Protein AF-A0A529FUC3-F1 (afdb_monomer_lite)

Secondary structure (DSSP, 8-state):
-EEEEE-TTSTHHHHHHHHHHTT--EEEEE--TT-HHHHHH-TT--S-EEEETTEEE-

Foldseek 3Di:
DKEWEEAVVAPSVVVVVVCVVVVHDYHYHHDYQPDPVLCVQPVNSDDGWMDDPPDIDD

Sequence (58 aa):
MYKAVGSRGSRVSRVLWMLEELGQPYEFVEVKLRSPEAYALNPSGKVPILIDGDLKVT

pLDDT: mean 96.8, std 2.24, range [87.12, 98.56]

Radius of gyration: 10.62 Å; chains: 1; bounding box: 24×14×30 Å

Structure (mmCIF, N/CA/C/O backbone):
data_AF-A0A529FUC3-F1
#
_entry.id   AF-A0A529FUC3-F1
#
loop_
_atom_site.group_PDB
_atom_site.id
_atom_site.type_symbol
_atom_site.label_atom_id
_atom_site.label_alt_id
_atom_site.label_comp_id
_atom_site.label_asym_id
_atom_site.label_entity_id
_atom_site.label_seq_id
_atom_site.pdbx_PDB_ins_code
_atom_site.Cartn_x
_atom_site.Cartn_y
_atom_site.Cartn_z
_atom_site.occupancy
_atom_site.B_iso_or_equiv
_atom_site.auth_seq_id
_atom_site.auth_comp_id
_atom_site.auth_asym_id
_atom_site.auth_atom_id
_atom_site.pdbx_PDB_model_num
ATOM 1 N N . MET A 1 1 ? -10.609 -7.842 4.872 1.00 89.25 1 MET A N 1
ATOM 2 C CA . MET A 1 1 ? -9.252 -7.634 5.433 1.00 89.25 1 MET A CA 1
ATOM 3 C C . MET A 1 1 ? -8.462 -6.879 4.390 1.00 89.25 1 MET A C 1
ATOM 5 O O . MET A 1 1 ? -8.453 -7.322 3.245 1.00 89.25 1 MET A O 1
ATOM 9 N N . TYR A 1 2 ? -7.868 -5.745 4.760 1.00 98.00 2 TYR A N 1
ATOM 10 C CA . TYR A 1 2 ? -7.183 -4.888 3.796 1.00 98.00 2 TYR A CA 1
ATOM 11 C C . TYR A 1 2 ? -5.916 -5.549 3.257 1.00 98.00 2 TYR A C 1
ATOM 13 O O . TYR A 1 2 ? -5.213 -6.248 3.989 1.00 98.00 2 TYR A O 1
ATOM 21 N N . LYS A 1 3 ? -5.585 -5.277 1.993 1.00 98.25 3 LYS A N 1
ATOM 22 C CA . LYS A 1 3 ? -4.248 -5.539 1.449 1.00 98.25 3 LYS A CA 1
ATOM 23 C C . LYS A 1 3 ? -3.61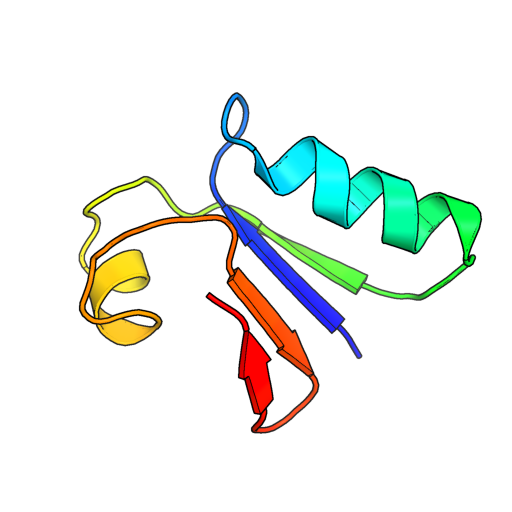8 -4.241 0.982 1.00 98.25 3 LYS A C 1
ATOM 25 O O . LYS A 1 3 ? -4.178 -3.547 0.136 1.00 98.25 3 LYS A O 1
ATOM 30 N N . ALA A 1 4 ? -2.445 -3.932 1.516 1.00 98.00 4 ALA A N 1
ATOM 31 C CA . ALA A 1 4 ? -1.638 -2.799 1.096 1.00 98.00 4 ALA A CA 1
ATOM 32 C C . ALA A 1 4 ? -0.525 -3.308 0.177 1.00 98.00 4 ALA A C 1
ATOM 34 O O . ALA A 1 4 ? 0.399 -3.993 0.613 1.00 98.00 4 ALA A O 1
ATOM 35 N N . VAL A 1 5 ? -0.624 -2.989 -1.111 1.00 98.44 5 VAL A N 1
ATOM 36 C CA . VAL A 1 5 ? 0.282 -3.490 -2.146 1.00 98.44 5 VAL A CA 1
ATOM 37 C C . VAL A 1 5 ? 1.285 -2.407 -2.526 1.00 98.44 5 VAL A C 1
ATOM 39 O O . VAL A 1 5 ? 0.903 -1.291 -2.885 1.00 98.44 5 VAL A O 1
ATOM 42 N N . GLY A 1 6 ? 2.576 -2.724 -2.489 1.00 98.00 6 GLY A N 1
ATOM 43 C CA . GLY A 1 6 ? 3.632 -1.815 -2.935 1.00 98.00 6 GLY A CA 1
ATOM 44 C C . GLY A 1 6 ? 5.024 -2.299 -2.564 1.00 98.00 6 GLY A C 1
ATOM 45 O O . GLY A 1 6 ? 5.178 -3.343 -1.953 1.00 98.00 6 GLY A O 1
ATOM 46 N N . SER A 1 7 ? 6.060 -1.549 -2.929 1.00 96.12 7 SER A N 1
ATOM 47 C CA . SER A 1 7 ? 7.443 -1.903 -2.592 1.00 96.12 7 SER A CA 1
ATOM 48 C C . SER A 1 7 ? 7.957 -1.078 -1.421 1.00 96.12 7 SER A C 1
ATOM 50 O O . SER A 1 7 ? 7.540 0.074 -1.229 1.00 96.12 7 SER A O 1
ATOM 52 N N . ARG A 1 8 ? 8.932 -1.616 -0.682 1.00 88.69 8 ARG A N 1
ATOM 53 C CA . ARG A 1 8 ? 9.726 -0.822 0.267 1.00 88.69 8 ARG A CA 1
ATOM 54 C C . ARG A 1 8 ? 10.322 0.397 -0.457 1.00 88.69 8 ARG A C 1
ATOM 56 O O . ARG A 1 8 ? 10.758 0.295 -1.603 1.00 88.69 8 ARG A O 1
ATOM 63 N N . GLY A 1 9 ? 10.252 1.573 0.169 1.00 87.12 9 GLY A N 1
ATOM 64 C CA . GLY A 1 9 ? 10.661 2.853 -0.434 1.00 87.12 9 GLY A CA 1
ATOM 65 C C . GLY A 1 9 ? 9.631 3.514 -1.366 1.00 87.12 9 GLY A C 1
ATOM 66 O O . GLY A 1 9 ? 9.847 4.641 -1.807 1.00 87.12 9 GLY A O 1
ATOM 67 N N . SER A 1 10 ? 8.496 2.867 -1.654 1.00 93.31 10 SER A N 1
ATOM 68 C CA . SER A 1 10 ? 7.371 3.516 -2.340 1.00 93.31 10 SER A CA 1
ATOM 69 C C . SER A 1 10 ? 6.503 4.324 -1.366 1.00 93.31 10 SER A C 1
ATOM 71 O O . SER A 1 10 ? 6.695 4.304 -0.152 1.00 93.31 10 SER A O 1
ATOM 73 N N . ARG A 1 11 ? 5.477 5.003 -1.893 1.00 96.25 11 ARG A N 1
ATOM 74 C CA . ARG A 1 11 ? 4.498 5.752 -1.083 1.00 96.25 11 ARG A CA 1
ATOM 75 C C . ARG A 1 11 ? 3.536 4.848 -0.289 1.00 96.25 11 ARG A C 1
ATOM 77 O O . ARG A 1 11 ? 2.654 5.380 0.378 1.00 96.25 11 ARG A O 1
ATOM 84 N N . VAL A 1 12 ? 3.703 3.519 -0.335 1.00 97.62 12 VAL A N 1
ATOM 85 C CA . VAL A 1 12 ? 2.895 2.557 0.440 1.00 97.62 12 VAL A CA 1
ATOM 86 C C . VAL A 1 12 ? 3.014 2.763 1.945 1.00 97.62 12 VAL A C 1
ATOM 88 O O . VAL A 1 12 ? 2.037 2.550 2.650 1.00 97.62 12 VAL A O 1
ATOM 91 N N . SER A 1 13 ? 4.141 3.295 2.429 1.00 96.94 13 SER A N 1
ATOM 92 C CA . SER A 1 13 ? 4.336 3.618 3.849 1.00 96.94 13 SER A CA 1
ATOM 93 C C . SER A 1 13 ? 3.243 4.517 4.430 1.00 96.94 13 SER A C 1
ATOM 95 O O . SER A 1 13 ? 2.884 4.354 5.588 1.00 96.94 13 SER A O 1
ATOM 97 N N . ARG A 1 14 ? 2.664 5.423 3.630 1.00 97.56 14 ARG A N 1
ATOM 98 C CA . ARG A 1 14 ? 1.561 6.294 4.071 1.00 97.56 14 ARG A CA 1
ATOM 99 C C . ARG A 1 14 ? 0.264 5.520 4.298 1.00 97.56 14 ARG A C 1
ATOM 101 O O . ARG A 1 14 ? -0.464 5.826 5.230 1.00 97.56 14 ARG A O 1
ATOM 108 N N . VAL A 1 15 ? -0.008 4.525 3.452 1.00 97.81 15 VAL A N 1
ATOM 109 C CA . VAL A 1 15 ? -1.179 3.646 3.591 1.00 97.81 15 VAL A CA 1
ATOM 110 C C . VAL A 1 15 ? -1.009 2.756 4.816 1.00 97.81 15 VAL A C 1
ATOM 112 O O . VAL A 1 15 ? -1.918 2.681 5.632 1.00 97.81 15 VAL A O 1
ATOM 115 N N . LEU A 1 16 ? 0.172 2.146 4.970 1.00 97.81 16 LEU A N 1
ATOM 116 C CA . LEU A 1 16 ? 0.496 1.313 6.129 1.00 97.81 16 LEU A CA 1
ATOM 117 C C . LEU A 1 16 ? 0.340 2.099 7.430 1.00 97.81 16 LEU A C 1
ATOM 119 O O . LEU A 1 16 ? -0.377 1.657 8.314 1.00 97.81 16 LEU A O 1
ATOM 123 N N . TRP A 1 17 ? 0.924 3.297 7.512 1.00 97.94 17 TRP A N 1
ATOM 124 C CA . TRP A 1 17 ? 0.829 4.124 8.714 1.00 97.94 17 TRP A CA 1
ATOM 125 C C . TRP A 1 17 ? -0.627 4.452 9.071 1.00 97.94 17 TRP A C 1
ATOM 127 O O . TRP A 1 17 ? -1.034 4.242 10.206 1.00 97.94 17 TRP A O 1
ATOM 137 N N . MET A 1 18 ? -1.451 4.869 8.107 1.00 98.25 18 MET A N 1
ATOM 138 C CA . MET A 1 18 ? -2.870 5.122 8.382 1.00 98.25 18 MET A CA 1
ATOM 139 C C . MET A 1 18 ? -3.611 3.877 8.887 1.00 98.25 18 MET A C 1
ATOM 141 O O . MET A 1 18 ? -4.465 3.997 9.759 1.00 98.25 18 MET A O 1
ATOM 145 N N . LEU A 1 19 ? -3.303 2.690 8.358 1.00 98.00 19 LEU A N 1
ATOM 146 C CA . LEU A 1 19 ? -3.919 1.444 8.821 1.00 98.00 19 LEU A CA 1
ATOM 147 C C . LEU A 1 19 ? -3.483 1.090 10.249 1.00 98.00 19 LEU A C 1
ATOM 149 O O . LEU A 1 19 ? -4.332 0.675 11.035 1.00 98.00 19 LEU A O 1
ATOM 153 N N . GLU A 1 20 ? -2.212 1.314 10.594 1.00 98.19 20 GLU A N 1
ATOM 154 C CA . GLU A 1 20 ? -1.699 1.157 11.964 1.00 98.19 20 GLU A CA 1
ATOM 155 C C . GLU A 1 20 ? -2.385 2.122 12.944 1.00 98.19 20 GLU A C 1
ATOM 157 O O . GLU A 1 20 ? -2.904 1.683 13.967 1.00 98.19 20 GLU A O 1
ATOM 162 N N . GLU A 1 21 ? -2.466 3.420 12.619 1.00 98.56 21 GLU A N 1
ATOM 163 C CA . GLU A 1 21 ? -3.120 4.432 13.475 1.00 98.56 21 GLU A CA 1
ATOM 164 C C . GLU A 1 21 ? -4.602 4.117 13.717 1.00 98.56 21 GLU A C 1
ATOM 166 O O . GLU A 1 21 ? -5.138 4.355 14.798 1.00 98.56 21 GLU A O 1
ATOM 171 N N . LEU A 1 22 ? -5.276 3.554 12.711 1.00 98.19 22 LEU A N 1
ATOM 172 C CA . LEU A 1 22 ? -6.677 3.141 12.799 1.00 98.19 22 LEU A CA 1
ATOM 173 C C . LEU A 1 22 ? -6.866 1.746 13.422 1.00 98.19 22 LEU A C 1
ATOM 175 O O . LEU A 1 22 ? -8.005 1.275 13.510 1.00 98.19 22 LEU A O 1
ATOM 179 N N . GLY A 1 23 ? -5.782 1.060 13.805 1.00 97.94 23 GLY A N 1
ATOM 180 C CA . GLY A 1 23 ? -5.810 -0.298 14.354 1.00 97.94 23 GLY A CA 1
ATOM 181 C C . GLY A 1 23 ? -6.427 -1.334 13.409 1.00 97.94 23 GLY A C 1
ATOM 182 O O . GLY A 1 23 ? -7.026 -2.310 13.863 1.00 97.94 23 GLY A O 1
ATOM 183 N N . GLN A 1 24 ? -6.357 -1.107 12.095 1.00 98.00 24 GLN A N 1
ATOM 184 C CA . GLN A 1 24 ? -6.984 -1.977 11.103 1.00 98.00 24 GLN A CA 1
ATOM 185 C C . GLN A 1 24 ? -6.088 -3.172 10.770 1.00 98.00 24 GLN A C 1
ATOM 187 O O . GLN A 1 24 ? -4.912 -2.985 10.464 1.00 98.00 24 GLN A O 1
ATOM 192 N N . PRO A 1 25 ? -6.626 -4.403 10.729 1.00 97.69 25 PRO A N 1
ATOM 193 C CA . PRO A 1 25 ? -5.862 -5.555 10.280 1.00 97.69 25 PRO A CA 1
ATOM 194 C C . PRO A 1 25 ? -5.635 -5.489 8.766 1.00 97.69 25 PRO A C 1
ATOM 196 O O . PRO A 1 25 ? -6.581 -5.336 7.981 1.00 97.69 25 PRO A O 1
ATOM 199 N N . TYR A 1 26 ? -4.385 -5.664 8.344 1.00 98.06 26 TYR A N 1
ATOM 200 C CA . TYR A 1 26 ? -4.019 -5.674 6.933 1.00 98.06 26 TYR A CA 1
ATOM 201 C C . TYR A 1 26 ? -2.899 -6.670 6.621 1.00 98.06 26 TYR A C 1
ATOM 203 O O . TYR A 1 26 ? -2.136 -7.085 7.489 1.00 98.06 26 TYR A O 1
ATOM 211 N N . GLU A 1 27 ? -2.804 -7.045 5.349 1.00 98.25 27 GLU A N 1
ATOM 212 C CA . GLU A 1 27 ? -1.671 -7.765 4.771 1.00 98.25 27 GLU A CA 1
ATOM 213 C C . GLU A 1 27 ? -0.836 -6.794 3.928 1.00 98.25 27 GLU A C 1
ATOM 215 O O . GLU A 1 27 ? -1.370 -6.100 3.056 1.00 98.25 27 GLU A O 1
ATOM 220 N N . PHE A 1 28 ? 0.476 -6.739 4.160 1.00 97.62 28 PHE A N 1
ATOM 221 C CA . PHE A 1 28 ? 1.390 -6.046 3.253 1.00 97.62 28 PHE A CA 1
ATOM 222 C C . PHE A 1 28 ? 1.870 -7.005 2.162 1.00 97.62 28 PHE A C 1
ATOM 224 O O . PHE A 1 28 ? 2.488 -8.026 2.458 1.00 97.62 28 PHE A O 1
ATOM 231 N N . VAL A 1 29 ? 1.620 -6.652 0.90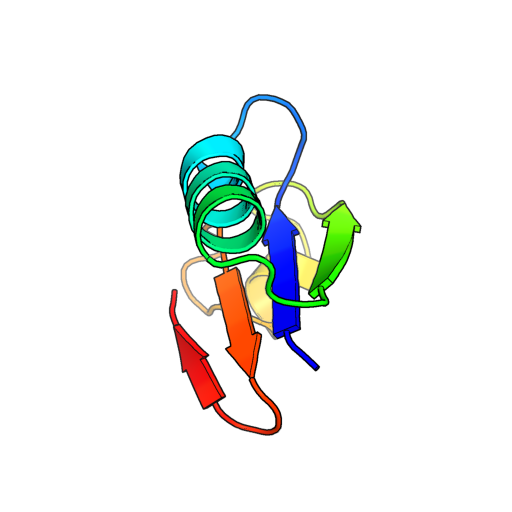1 1.00 97.88 29 VAL A N 1
ATOM 232 C CA . VAL A 1 29 ? 2.004 -7.459 -0.263 1.00 97.88 29 VAL A CA 1
ATOM 233 C C . VAL A 1 29 ? 3.072 -6.715 -1.056 1.00 97.88 29 VAL A C 1
ATOM 235 O O . VAL A 1 29 ? 2.812 -5.670 -1.662 1.00 97.88 29 VAL A O 1
ATOM 238 N N . GLU A 1 30 ? 4.290 -7.254 -1.056 1.00 97.75 30 GLU A N 1
ATOM 239 C CA . GLU A 1 30 ? 5.424 -6.597 -1.696 1.00 97.75 30 GLU A CA 1
ATOM 240 C C . GLU A 1 30 ? 5.368 -6.727 -3.226 1.00 97.75 30 GLU A C 1
ATOM 242 O O . GLU A 1 30 ? 5.545 -7.808 -3.782 1.00 97.75 30 GLU A O 1
ATOM 247 N N . VAL A 1 31 ? 5.145 -5.606 -3.918 1.00 97.81 31 VAL A N 1
ATOM 248 C CA . VAL A 1 31 ? 5.067 -5.538 -5.388 1.00 97.81 31 VAL A CA 1
ATOM 249 C C . 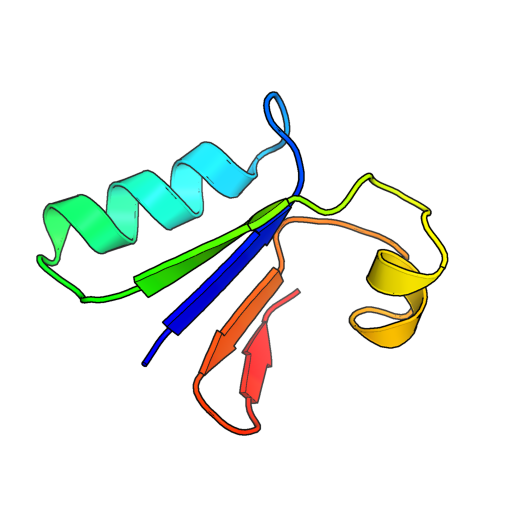VAL A 1 31 ? 5.837 -4.329 -5.907 1.00 97.81 31 VAL A C 1
ATOM 251 O O . VAL A 1 31 ? 5.632 -3.193 -5.472 1.00 97.81 31 VAL A O 1
ATOM 254 N N . LYS A 1 32 ? 6.723 -4.563 -6.879 1.00 96.50 32 LYS A N 1
ATOM 255 C CA . LYS A 1 32 ? 7.531 -3.509 -7.510 1.00 96.50 32 LYS A CA 1
ATOM 256 C C . LYS A 1 32 ? 6.710 -2.679 -8.496 1.00 96.50 32 LYS A C 1
ATOM 258 O O . LYS A 1 32 ? 5.809 -3.181 -9.165 1.00 96.50 32 LYS A O 1
ATOM 263 N N . LEU A 1 33 ? 7.071 -1.404 -8.632 1.00 95.00 33 LEU A N 1
ATOM 264 C CA . LEU A 1 33 ? 6.512 -0.509 -9.647 1.00 95.00 33 LEU A CA 1
ATOM 265 C C . LEU A 1 33 ? 6.725 -1.081 -11.061 1.00 95.00 33 LEU A C 1
ATOM 267 O O . LEU A 1 33 ? 7.804 -1.592 -11.347 1.00 95.00 33 LEU A O 1
ATOM 271 N N . ARG A 1 34 ? 5.735 -0.932 -11.953 1.00 96.06 34 ARG A N 1
ATOM 272 C CA . ARG A 1 34 ? 5.786 -1.405 -13.355 1.00 96.06 34 ARG A CA 1
ATOM 273 C C . ARG A 1 34 ? 6.062 -2.911 -13.524 1.00 96.06 34 ARG A C 1
ATOM 275 O O . ARG A 1 34 ? 6.508 -3.325 -14.588 1.00 96.06 34 ARG A O 1
ATOM 282 N N . SER A 1 35 ? 5.813 -3.718 -12.499 1.00 97.38 35 SER A N 1
ATOM 283 C CA . SER A 1 35 ? 5.878 -5.179 -12.589 1.00 97.38 35 SER A CA 1
ATOM 284 C C . SER A 1 35 ? 4.611 -5.759 -13.240 1.00 97.38 35 SER A C 1
ATOM 286 O O . SER A 1 35 ? 3.579 -5.075 -13.255 1.00 97.38 35 SER A O 1
ATOM 288 N N . PRO A 1 36 ? 4.648 -6.999 -13.764 1.00 98.19 36 PRO A N 1
ATOM 289 C CA . PRO A 1 36 ? 3.448 -7.690 -14.238 1.00 98.19 36 PRO A CA 1
ATOM 290 C C . PRO A 1 36 ? 2.324 -7.714 -13.193 1.00 98.19 36 PRO A C 1
ATOM 292 O O . PRO A 1 36 ? 1.167 -7.463 -13.522 1.00 98.19 36 PRO A O 1
ATOM 295 N N . GLU A 1 37 ? 2.668 -7.914 -11.921 1.00 97.31 37 GLU A N 1
ATOM 296 C CA . GLU A 1 37 ? 1.727 -7.929 -10.800 1.00 97.31 37 GLU A CA 1
ATOM 297 C C . GLU A 1 37 ? 1.101 -6.546 -10.575 1.00 97.31 37 GLU A C 1
ATOM 299 O O . GLU A 1 37 ? -0.110 -6.434 -10.379 1.00 97.31 37 GLU A O 1
ATOM 304 N N . ALA A 1 38 ? 1.896 -5.471 -10.663 1.00 97.00 38 ALA A N 1
ATOM 305 C CA . ALA A 1 38 ? 1.376 -4.108 -10.566 1.00 97.00 38 ALA A CA 1
ATOM 306 C C . ALA A 1 38 ? 0.410 -3.785 -11.715 1.00 97.00 38 ALA A C 1
ATOM 308 O O . ALA A 1 38 ? -0.622 -3.164 -11.473 1.00 97.00 38 ALA A O 1
ATOM 309 N N . TYR A 1 39 ? 0.713 -4.216 -12.944 1.00 98.06 39 TYR A N 1
ATOM 310 C CA . TYR A 1 39 ? -0.169 -4.007 -14.097 1.00 98.06 39 TYR A CA 1
ATOM 311 C C . TYR A 1 39 ? -1.463 -4.820 -14.019 1.00 98.06 39 TYR A C 1
ATOM 313 O O . TYR A 1 39 ? -2.513 -4.320 -14.418 1.00 98.06 39 TYR A O 1
ATOM 321 N N . ALA A 1 40 ? -1.414 -6.032 -13.459 1.00 96.94 40 ALA A N 1
ATOM 322 C CA . ALA A 1 40 ? -2.603 -6.851 -13.232 1.00 96.94 40 ALA A CA 1
ATOM 323 C C . ALA A 1 40 ? -3.580 -6.216 -12.223 1.00 96.94 40 ALA A C 1
ATOM 325 O O . ALA A 1 40 ? -4.787 -6.457 -12.277 1.00 96.94 40 ALA A O 1
ATOM 326 N N . LEU A 1 41 ? -3.070 -5.402 -11.293 1.00 96.12 41 LEU A N 1
ATOM 327 C CA . LEU A 1 41 ? -3.873 -4.744 -10.260 1.00 96.12 41 LEU A CA 1
ATOM 328 C C . LEU A 1 41 ? -4.262 -3.303 -10.610 1.00 96.12 41 LEU A C 1
ATOM 330 O O . LEU A 1 41 ? -5.329 -2.852 -10.202 1.00 96.12 41 LEU A O 1
ATOM 334 N N . ASN A 1 42 ? -3.414 -2.592 -11.350 1.00 96.06 42 ASN A N 1
ATOM 335 C CA . ASN A 1 42 ? -3.595 -1.201 -11.744 1.00 96.06 42 ASN A CA 1
ATOM 336 C C . ASN A 1 42 ? -3.046 -1.001 -13.168 1.00 96.06 42 ASN A C 1
ATOM 338 O O . ASN A 1 42 ? -1.830 -1.087 -13.354 1.00 96.06 42 ASN A O 1
ATOM 342 N N . PRO A 1 43 ? -3.877 -0.637 -14.163 1.00 96.56 43 PRO A N 1
ATOM 343 C CA . PRO A 1 43 ? -3.429 -0.436 -15.546 1.00 96.56 43 PRO A CA 1
ATOM 344 C C . PRO A 1 43 ? -2.284 0.576 -15.696 1.00 96.56 43 PRO A C 1
ATOM 346 O O . PRO A 1 43 ? -1.466 0.477 -16.608 1.00 96.56 43 PRO A O 1
ATOM 349 N N . SER A 1 44 ? -2.170 1.540 -14.777 1.00 96.81 44 SER A N 1
ATOM 350 C CA . SER A 1 44 ? -1.067 2.506 -14.780 1.00 96.81 44 SER A CA 1
ATOM 351 C C . SER A 1 44 ? 0.260 1.933 -14.264 1.00 96.81 44 SER A C 1
ATOM 353 O O . SER A 1 44 ? 1.269 2.638 -14.303 1.00 96.81 44 SER A O 1
ATOM 355 N N . GLY A 1 45 ? 0.292 0.692 -13.766 1.00 96.69 45 GLY A N 1
ATOM 356 C CA . GLY A 1 45 ? 1.462 0.025 -13.185 1.00 96.69 45 GLY A CA 1
ATOM 357 C C . GLY A 1 45 ? 2.015 0.719 -11.937 1.00 96.69 45 GLY A C 1
ATOM 358 O O . GLY A 1 45 ? 3.192 0.539 -11.601 1.00 96.69 45 GLY A O 1
ATOM 359 N N . LYS A 1 46 ? 1.216 1.585 -11.298 1.00 96.94 46 LYS A N 1
ATOM 360 C CA . LYS A 1 46 ? 1.603 2.361 -10.117 1.00 96.94 46 LYS A CA 1
ATOM 361 C C . LYS A 1 46 ? 1.226 1.638 -8.824 1.00 96.94 46 LYS A C 1
ATOM 363 O O . LYS A 1 46 ? 0.231 0.927 -8.760 1.00 96.94 46 LYS A O 1
ATOM 368 N N . VAL A 1 47 ? 2.036 1.890 -7.799 1.00 97.12 47 VAL A N 1
ATOM 369 C CA . VAL A 1 47 ? 1.796 1.535 -6.394 1.00 97.12 47 VAL A CA 1
ATOM 370 C C . VAL A 1 47 ? 1.921 2.815 -5.540 1.00 97.12 47 VAL A C 1
ATOM 372 O O . VAL A 1 47 ? 2.614 3.759 -5.965 1.00 97.12 47 VAL A O 1
ATOM 375 N N . PRO A 1 48 ? 1.300 2.899 -4.350 1.00 98.06 48 PRO A N 1
ATOM 376 C CA . PRO A 1 48 ? 0.543 1.855 -3.647 1.00 98.06 48 PRO A CA 1
ATOM 377 C C . PRO A 1 48 ? -0.825 1.533 -4.249 1.00 98.06 48 PRO A C 1
ATOM 379 O O . PRO A 1 48 ? -1.383 2.355 -4.964 1.00 98.06 48 PRO A O 1
ATOM 382 N N . ILE A 1 49 ? -1.351 0.350 -3.928 1.00 98.19 49 ILE A N 1
ATOM 383 C CA . ILE A 1 49 ? -2.740 -0.047 -4.192 1.00 98.19 49 ILE A CA 1
ATOM 384 C C . ILE A 1 49 ? -3.323 -0.552 -2.873 1.00 98.19 49 ILE A C 1
ATOM 386 O 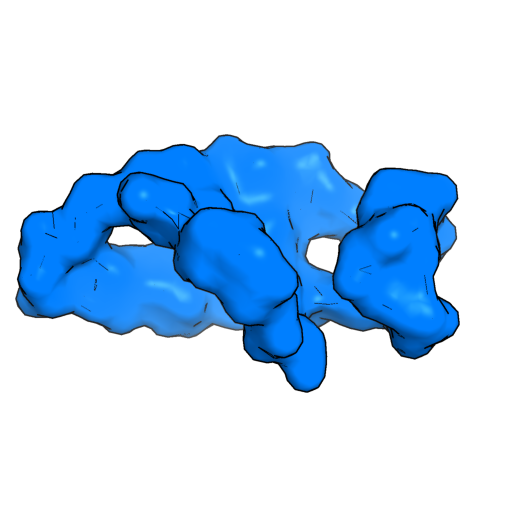O . ILE A 1 49 ? -2.722 -1.419 -2.236 1.00 98.19 49 ILE A O 1
ATOM 390 N N . LEU A 1 50 ? -4.466 -0.010 -2.458 1.00 98.38 50 LEU A N 1
ATOM 391 C CA . LEU A 1 50 ? -5.223 -0.522 -1.315 1.00 98.38 50 LEU A CA 1
ATOM 392 C C . LEU A 1 50 ? -6.379 -1.374 -1.837 1.00 98.38 50 LEU A C 1
ATOM 394 O O . LEU A 1 50 ? -7.148 -0.917 -2.684 1.00 98.38 50 LEU A O 1
ATOM 398 N N . ILE A 1 51 ? -6.483 -2.604 -1.343 1.00 98.38 51 ILE A N 1
ATOM 399 C CA . ILE A 1 51 ? -7.540 -3.548 -1.712 1.00 98.38 51 ILE A CA 1
ATOM 400 C C . ILE A 1 51 ? -8.402 -3.833 -0.485 1.00 98.38 51 ILE A C 1
ATOM 402 O O . ILE A 1 51 ? -7.869 -4.182 0.571 1.00 98.38 51 ILE A O 1
ATOM 406 N N . ASP A 1 52 ? -9.717 -3.729 -0.653 1.00 97.62 52 ASP A N 1
ATOM 407 C CA . ASP A 1 52 ? -10.723 -4.147 0.323 1.00 97.62 52 ASP A CA 1
ATOM 408 C C . ASP A 1 52 ? -11.790 -5.007 -0.362 1.00 97.62 52 ASP A C 1
ATOM 410 O O . ASP A 1 52 ? -12.666 -4.502 -1.066 1.00 97.62 52 ASP A O 1
ATOM 414 N N . GLY A 1 53 ? -11.666 -6.329 -0.225 1.00 95.25 53 GLY A N 1
ATOM 415 C CA . GLY A 1 53 ? -12.479 -7.272 -0.992 1.00 95.25 53 GLY A CA 1
ATOM 416 C C . GLY A 1 53 ? -12.298 -7.052 -2.497 1.00 95.25 53 GLY A C 1
ATOM 417 O O . GLY A 1 53 ? -11.185 -7.170 -3.012 1.00 95.25 53 GLY A O 1
ATOM 418 N N . ASP A 1 54 ? -13.385 -6.701 -3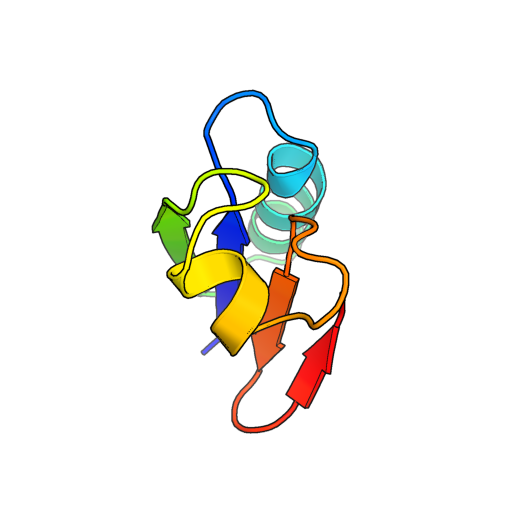.181 1.00 95.44 54 ASP A N 1
ATOM 419 C CA . ASP A 1 54 ? -13.393 -6.440 -4.624 1.00 95.44 54 ASP A CA 1
ATOM 420 C C . ASP A 1 54 ? -13.009 -4.994 -4.987 1.00 95.44 54 ASP A C 1
ATOM 422 O O . ASP A 1 54 ? -12.709 -4.698 -6.148 1.00 95.44 54 ASP A O 1
ATOM 426 N N . LEU A 1 55 ? -12.986 -4.081 -4.009 1.00 96.62 55 LEU A N 1
ATOM 427 C CA . LEU A 1 55 ? -12.632 -2.682 -4.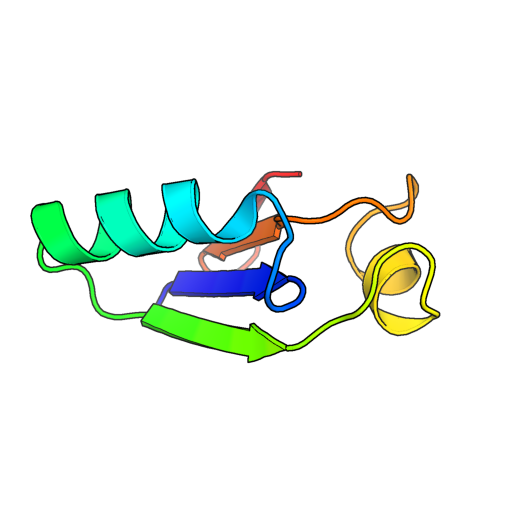228 1.00 96.62 55 LEU A CA 1
ATOM 428 C C . LEU A 1 55 ? -11.111 -2.510 -4.299 1.00 96.62 55 LEU A C 1
ATOM 430 O O . LEU A 1 55 ? -10.371 -2.988 -3.438 1.00 96.62 55 LEU A O 1
ATOM 434 N N . LYS A 1 56 ? -10.648 -1.758 -5.303 1.00 96.56 56 LYS A N 1
ATOM 435 C CA . LYS A 1 56 ? -9.242 -1.370 -5.476 1.00 96.56 56 LYS A CA 1
ATOM 436 C C . LYS A 1 56 ? -9.131 0.147 -5.587 1.00 96.56 56 LYS A C 1
ATOM 438 O O . LYS A 1 56 ? -9.779 0.751 -6.438 1.00 96.56 56 LYS A O 1
ATOM 443 N N . VAL A 1 57 ? -8.277 0.746 -4.761 1.00 97.00 57 VAL A N 1
ATOM 444 C CA . VAL A 1 57 ? -7.938 2.177 -4.793 1.00 97.00 57 VAL A CA 1
ATOM 445 C C . VAL A 1 57 ? -6.476 2.318 -5.219 1.00 97.00 57 VAL A C 1
ATOM 447 O O . VAL A 1 57 ? -5.599 1.717 -4.594 1.00 97.00 57 VAL A O 1
ATOM 450 N N . THR A 1 58 ? -6.218 3.073 -6.293 1.00 94.69 58 THR A N 1
ATOM 451 C CA . THR A 1 58 ? -4.928 3.119 -7.015 1.00 94.69 58 THR A CA 1
ATOM 452 C C . THR A 1 58 ? -4.442 4.529 -7.311 1.00 94.69 58 THR A C 1
ATOM 454 O O . THR A 1 58 ? -5.314 5.367 -7.628 1.00 94.69 58 THR A O 1
#